Protein AF-A0A5B1CT05-F1 (afdb_monomer_lite)

Foldseek 3Di:
DPVVVVVVVVVVVVVVVVVPPQPQPLLCVACPPQSLCLLVPFQDKKKDAALQQDFDIDDPNPDPCSVVVSCCSRRPVQFDSVQKDQFAPNVVRHNCQCVDPDPVSNLWRQKMKMWTHDVDPPPHDIWIKIAGLNQQWIHTNVGRIITHGDPVCSVVVRVVRSVRRVVVVVVVVVVD

Sequence (176 aa):
MGVAVLVVASITAGLSIYARKTPLVETTKFWGPETITALQLGERIQLFPRGGDDFPRVELTTTPGLGHLRRALLDERNFDWDSVESESVASLWTADQNASDDAEAKEVPSSVQLRLTDPTAHRFDTVEIDIDLAGGWVGPSDGSQRVRINDYVQPKLRNYFKTVVNFKQRRYDDRD

Structure (mmCIF, N/CA/C/O backbone):
data_AF-A0A5B1CT05-F1
#
_entry.id   AF-A0A5B1CT05-F1
#
loop_
_atom_site.group_PDB
_atom_site.id
_atom_site.type_symbol
_atom_site.label_atom_id
_atom_site.label_alt_id
_atom_site.label_comp_id
_atom_site.label_asym_id
_atom_site.label_entity_id
_atom_site.label_seq_id
_atom_site.pdbx_PDB_ins_code
_atom_site.Cartn_x
_atom_site.Cartn_y
_atom_site.Cartn_z
_atom_site.occupancy
_atom_site.B_iso_or_equiv
_atom_site.auth_seq_id
_atom_site.auth_comp_id
_atom_site.auth_asym_id
_atom_site.auth_atom_id
_atom_site.pdbx_PDB_model_num
ATOM 1 N N . MET A 1 1 ? 31.987 19.334 -38.952 1.00 52.09 1 MET A N 1
ATOM 2 C CA . MET A 1 1 ? 31.051 20.070 -38.070 1.00 52.09 1 MET A CA 1
ATOM 3 C C . MET A 1 1 ? 29.739 19.330 -37.771 1.00 52.09 1 MET A C 1
ATOM 5 O O . MET A 1 1 ? 29.202 19.556 -36.701 1.00 52.09 1 MET A O 1
ATOM 9 N N . GLY A 1 2 ? 29.222 18.431 -38.627 1.00 48.00 2 GLY A N 1
ATOM 10 C CA . GLY A 1 2 ? 27.935 17.743 -38.368 1.00 48.00 2 GLY A CA 1
ATOM 11 C C . GLY A 1 2 ? 27.962 16.586 -37.351 1.00 48.00 2 GLY A C 1
ATOM 12 O O . GLY A 1 2 ? 26.972 16.346 -36.672 1.00 48.00 2 GLY A O 1
ATOM 13 N N . VAL A 1 3 ? 29.099 15.897 -37.191 1.00 52.53 3 VAL A N 1
ATOM 14 C CA . VAL A 1 3 ? 29.202 14.711 -36.310 1.00 52.53 3 VAL A CA 1
ATOM 15 C C . VAL A 1 3 ? 29.205 15.090 -34.822 1.00 52.53 3 VAL A C 1
ATOM 17 O O . VAL A 1 3 ? 28.595 14.405 -34.008 1.00 52.53 3 VAL A O 1
ATOM 20 N N . ALA A 1 4 ? 29.817 16.224 -34.466 1.00 52.41 4 ALA A N 1
ATOM 21 C CA . ALA A 1 4 ? 29.873 16.695 -33.080 1.00 52.41 4 ALA A CA 1
ATOM 22 C C . ALA A 1 4 ? 28.486 17.076 -32.527 1.00 52.41 4 ALA A C 1
ATOM 24 O O . ALA A 1 4 ? 28.201 16.831 -31.359 1.00 52.41 4 ALA A O 1
ATOM 25 N N . VAL A 1 5 ? 27.594 17.608 -33.374 1.00 59.72 5 VAL A N 1
ATOM 26 C CA . VAL A 1 5 ? 26.231 17.996 -32.970 1.00 59.72 5 VAL A CA 1
ATOM 27 C C . VAL A 1 5 ? 25.361 16.765 -32.684 1.00 59.72 5 VAL A C 1
ATOM 29 O O . VAL A 1 5 ? 24.608 16.759 -31.714 1.00 59.72 5 VAL A O 1
ATOM 32 N N . LEU A 1 6 ? 25.513 15.689 -33.463 1.00 51.62 6 LEU A N 1
ATOM 33 C CA . LEU A 1 6 ? 24.766 14.438 -33.275 1.00 51.62 6 LEU A CA 1
ATOM 34 C C . LEU A 1 6 ? 25.142 13.701 -31.982 1.00 51.62 6 LEU A C 1
ATOM 36 O O . LEU A 1 6 ? 24.268 13.163 -31.299 1.00 51.62 6 LEU A O 1
ATOM 40 N N . VAL A 1 7 ? 26.425 13.715 -31.610 1.00 56.59 7 VAL A N 1
ATOM 41 C CA . VAL A 1 7 ? 26.896 13.095 -30.361 1.00 56.59 7 VAL A CA 1
ATOM 42 C C . VAL A 1 7 ? 26.384 13.874 -29.146 1.00 56.59 7 VAL A C 1
ATOM 44 O O . VAL A 1 7 ? 25.858 13.276 -28.210 1.00 56.59 7 VAL A O 1
ATOM 47 N N . VAL A 1 8 ? 26.434 15.210 -29.185 1.00 59.00 8 VAL A N 1
ATOM 48 C CA . VAL A 1 8 ? 25.925 16.058 -28.092 1.00 59.00 8 VAL A CA 1
ATOM 49 C C . VAL A 1 8 ? 24.404 15.938 -27.938 1.00 59.00 8 VAL A C 1
ATOM 51 O O . VAL A 1 8 ? 23.920 15.853 -26.808 1.00 59.00 8 VAL A O 1
ATOM 54 N N . ALA A 1 9 ? 23.652 15.855 -29.043 1.00 53.22 9 ALA A N 1
ATOM 55 C CA . ALA A 1 9 ? 22.199 15.655 -29.020 1.00 53.22 9 ALA A CA 1
ATOM 56 C C . ALA A 1 9 ? 21.801 14.280 -28.447 1.00 53.22 9 ALA A C 1
ATOM 58 O O . ALA A 1 9 ? 20.837 14.170 -27.691 1.00 53.22 9 ALA A O 1
ATOM 59 N N . SER A 1 10 ? 22.579 13.236 -28.742 1.00 53.31 10 SER A N 1
ATOM 60 C CA . SER A 1 10 ? 22.340 11.887 -28.211 1.00 53.31 10 SER A CA 1
ATOM 61 C C . SER A 1 10 ? 22.624 11.806 -26.706 1.00 53.31 10 SER A C 1
ATOM 63 O O . SER A 1 10 ? 21.875 11.172 -25.963 1.00 53.31 10 SER A O 1
ATOM 65 N N . ILE A 1 11 ? 23.663 12.504 -26.232 1.00 55.84 11 ILE A N 1
ATOM 66 C CA . ILE A 1 11 ? 24.015 12.565 -24.805 1.00 55.84 11 ILE A CA 1
ATOM 67 C C . ILE A 1 11 ? 22.980 13.379 -24.014 1.00 55.84 11 ILE A C 1
ATOM 69 O O . ILE A 1 11 ? 22.571 12.960 -22.932 1.00 55.84 11 ILE A O 1
ATOM 73 N N . THR A 1 12 ? 22.491 14.501 -24.555 1.00 52.94 12 THR A N 1
ATOM 74 C CA . THR A 1 12 ? 21.422 15.283 -23.902 1.00 52.94 12 THR A CA 1
ATOM 75 C C . THR A 1 12 ? 20.087 14.538 -23.882 1.00 52.94 12 THR A C 1
ATOM 77 O O . THR A 1 12 ? 19.392 14.587 -22.867 1.00 52.94 12 THR A O 1
ATOM 80 N N . ALA A 1 13 ? 19.751 13.774 -24.926 1.00 50.03 13 ALA A N 1
ATOM 81 C CA . ALA A 1 13 ? 18.581 12.894 -24.911 1.00 50.03 13 ALA A CA 1
ATOM 82 C C . ALA A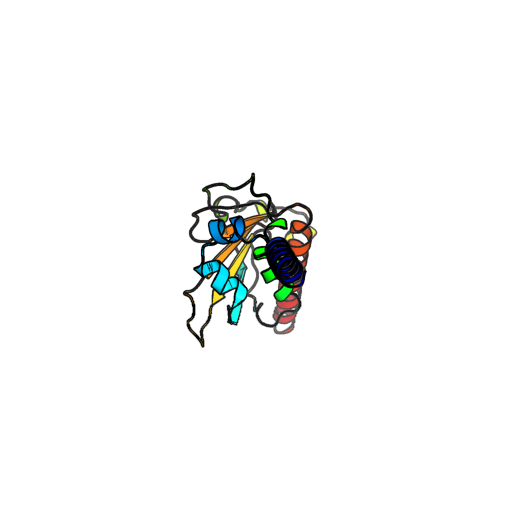 1 13 ? 18.718 11.769 -23.865 1.00 50.03 13 ALA A C 1
ATOM 84 O O . ALA A 1 13 ? 17.789 11.535 -23.093 1.00 50.03 13 ALA A O 1
ATOM 85 N N . GLY A 1 14 ? 19.891 11.130 -23.773 1.00 51.16 14 GLY A N 1
ATOM 86 C CA . GLY A 1 14 ? 20.178 10.099 -22.770 1.00 51.16 14 GLY A CA 1
ATOM 87 C C . GLY A 1 14 ? 20.080 10.615 -21.329 1.00 51.16 14 GLY A C 1
ATOM 88 O O . GLY A 1 14 ? 19.431 9.986 -20.493 1.00 51.16 14 GLY A O 1
ATOM 89 N N . LEU A 1 15 ? 20.637 11.799 -21.053 1.00 50.59 15 LEU A N 1
ATOM 90 C CA . LEU A 1 15 ? 20.533 12.459 -19.745 1.00 50.59 15 LEU A CA 1
ATOM 91 C C . LEU A 1 15 ? 19.097 12.895 -19.420 1.00 50.59 15 LEU A C 1
ATOM 93 O O . LEU A 1 15 ? 18.667 12.765 -18.277 1.00 50.59 15 LEU A O 1
ATOM 97 N N . SER A 1 16 ? 18.323 13.351 -20.411 1.00 43.00 16 SER A N 1
ATOM 98 C CA . SER A 1 16 ? 16.917 13.732 -20.210 1.00 43.00 16 SER A CA 1
ATOM 99 C C . SER A 1 16 ? 16.023 12.526 -19.897 1.00 43.00 16 SER A C 1
ATOM 101 O O . SER A 1 16 ? 15.093 12.637 -19.100 1.00 43.00 16 SER A O 1
ATOM 103 N N . ILE A 1 17 ? 16.327 11.355 -20.469 1.00 48.16 17 ILE A N 1
ATOM 104 C CA . ILE A 1 17 ? 15.634 10.095 -20.166 1.00 48.16 17 ILE A CA 1
ATOM 105 C C . ILE A 1 17 ? 16.053 9.561 -18.790 1.00 48.16 17 ILE A C 1
ATOM 107 O O . ILE A 1 17 ? 15.195 9.118 -18.029 1.00 48.16 17 ILE A O 1
ATOM 111 N N . TYR A 1 18 ? 17.338 9.651 -18.431 1.00 48.50 18 TYR A N 1
ATOM 112 C CA . TYR A 1 18 ? 17.818 9.261 -17.101 1.00 48.50 18 TYR A CA 1
ATOM 113 C C . TYR A 1 18 ? 17.209 10.136 -15.994 1.00 48.50 18 TYR A C 1
ATOM 115 O O . TYR A 1 18 ? 16.746 9.612 -14.988 1.00 48.50 18 TYR A O 1
ATOM 123 N N . ALA A 1 19 ? 17.084 11.447 -16.225 1.00 47.03 19 ALA A N 1
ATOM 124 C CA . ALA A 1 19 ? 16.421 12.376 -15.307 1.00 47.03 19 ALA A CA 1
ATOM 125 C C . ALA A 1 19 ? 14.888 12.189 -15.217 1.00 47.03 19 ALA A C 1
ATOM 127 O O . ALA A 1 19 ? 14.263 12.699 -14.291 1.00 47.03 19 ALA A O 1
ATOM 128 N N . ARG A 1 20 ? 14.267 11.470 -16.167 1.00 48.34 20 ARG A N 1
ATOM 129 C CA . ARG A 1 20 ? 12.822 11.160 -16.187 1.00 48.34 20 ARG A CA 1
ATOM 130 C C . ARG A 1 20 ? 12.480 9.753 -15.712 1.00 48.34 20 ARG A C 1
ATOM 132 O O . ARG A 1 20 ? 11.291 9.447 -15.583 1.00 48.34 20 ARG A O 1
ATOM 139 N N . LYS A 1 21 ? 13.469 8.894 -15.445 1.00 49.34 21 LYS A N 1
ATOM 140 C CA . LYS A 1 21 ? 13.208 7.638 -14.746 1.00 49.34 21 LYS A CA 1
ATOM 141 C C . LYS A 1 21 ? 12.735 8.016 -13.354 1.00 49.34 21 LYS A C 1
ATOM 143 O O . LYS A 1 21 ? 13.512 8.484 -12.532 1.00 49.34 21 LYS A O 1
ATOM 148 N N . THR A 1 22 ? 11.431 7.863 -13.135 1.00 51.97 22 THR A N 1
ATOM 149 C CA . THR A 1 22 ? 10.877 7.841 -11.784 1.00 51.97 22 THR A CA 1
ATOM 150 C C . THR A 1 22 ? 11.771 6.888 -11.003 1.00 51.97 22 THR A C 1
ATOM 152 O O . THR A 1 22 ? 11.947 5.762 -11.482 1.00 51.97 22 THR A O 1
ATOM 155 N N . PRO A 1 23 ? 12.431 7.341 -9.931 1.00 58.88 23 PRO A N 1
ATOM 156 C CA . PRO A 1 23 ? 13.310 6.462 -9.197 1.00 58.88 23 PRO A CA 1
ATOM 157 C C . PRO A 1 23 ? 12.382 5.350 -8.675 1.00 58.88 23 PRO A C 1
ATOM 159 O O . PRO A 1 23 ? 11.335 5.616 -8.084 1.00 58.88 23 PRO A O 1
ATOM 162 N N . LEU A 1 24 ? 12.642 4.136 -9.162 1.00 68.31 24 LEU A N 1
ATOM 163 C CA . LEU A 1 24 ? 11.965 2.878 -8.824 1.00 68.31 24 LEU A CA 1
ATOM 164 C C . LEU A 1 24 ? 13.011 1.862 -8.325 1.00 68.31 24 LEU A C 1
ATOM 166 O O . LEU A 1 24 ? 12.734 0.674 -8.268 1.00 68.31 24 LEU A O 1
ATOM 170 N N . VAL A 1 25 ? 14.223 2.315 -7.993 1.00 85.31 25 VAL A N 1
ATOM 171 C CA . VAL A 1 25 ? 15.287 1.499 -7.406 1.00 85.31 25 VAL A CA 1
ATOM 172 C C . VAL A 1 25 ? 14.905 0.962 -6.017 1.00 85.31 25 VAL A C 1
ATOM 174 O O . VAL A 1 25 ? 14.808 -0.254 -5.860 1.00 85.31 25 VAL A O 1
ATOM 177 N N . GLU A 1 26 ? 14.660 1.829 -5.034 1.00 90.31 26 GLU A N 1
ATOM 178 C CA . GLU A 1 26 ? 14.301 1.448 -3.661 1.00 90.31 26 GLU A CA 1
ATOM 179 C C . GLU A 1 26 ? 12.922 0.791 -3.588 1.00 90.31 26 GLU A C 1
ATOM 181 O O . GLU A 1 26 ? 12.763 -0.247 -2.956 1.00 90.31 26 GLU A O 1
ATOM 186 N N . THR A 1 27 ? 11.931 1.312 -4.315 1.00 90.50 27 THR A N 1
ATOM 187 C CA . THR A 1 27 ? 10.583 0.725 -4.345 1.00 90.50 27 THR A CA 1
ATOM 188 C C . THR A 1 27 ? 10.595 -0.661 -4.986 1.00 90.50 27 THR A C 1
ATOM 190 O O . THR A 1 27 ? 9.932 -1.560 -4.478 1.00 90.50 27 THR A O 1
ATOM 193 N N . THR A 1 28 ? 11.379 -0.893 -6.048 1.00 90.56 28 THR A N 1
ATOM 194 C CA . THR A 1 28 ? 11.514 -2.249 -6.619 1.00 90.56 28 THR A CA 1
ATOM 195 C C . THR A 1 28 ? 12.294 -3.176 -5.692 1.00 90.56 28 THR A C 1
ATOM 197 O O . THR A 1 28 ? 11.961 -4.355 -5.606 1.00 90.56 28 THR A O 1
ATOM 200 N N . LYS A 1 29 ? 13.313 -2.669 -4.991 1.00 91.75 29 LYS A N 1
ATOM 201 C CA . LYS A 1 29 ? 14.085 -3.449 -4.015 1.00 91.75 29 LYS A CA 1
ATOM 202 C C . LYS A 1 29 ? 13.229 -3.865 -2.816 1.00 91.75 29 LYS A C 1
ATOM 204 O O . LYS A 1 29 ? 13.326 -5.005 -2.380 1.00 91.75 29 LYS A O 1
ATOM 209 N N . PHE A 1 30 ? 12.398 -2.954 -2.319 1.00 94.69 30 PHE A N 1
ATOM 210 C CA . PHE A 1 30 ? 11.496 -3.184 -1.198 1.00 94.69 30 PHE A CA 1
ATOM 211 C C . PHE A 1 30 ? 10.353 -4.132 -1.580 1.00 94.69 30 PHE A C 1
ATOM 213 O O . PHE A 1 30 ? 10.159 -5.162 -0.949 1.00 94.69 30 PHE A O 1
ATOM 220 N N . TRP A 1 31 ? 9.616 -3.836 -2.650 1.00 93.75 31 TRP A N 1
ATOM 221 C CA . TRP A 1 31 ? 8.438 -4.628 -3.013 1.00 93.75 31 TRP A CA 1
ATOM 222 C C . TRP A 1 31 ? 8.755 -5.943 -3.723 1.00 93.75 31 TRP A C 1
ATOM 224 O O . TRP A 1 31 ? 7.958 -6.879 -3.681 1.00 93.75 31 TRP A O 1
ATOM 234 N N . GLY A 1 32 ? 9.885 -6.004 -4.421 1.00 92.00 32 GLY A N 1
ATOM 235 C CA . GLY A 1 32 ? 10.186 -7.078 -5.353 1.00 92.00 32 GLY A CA 1
ATOM 236 C C . GLY A 1 32 ? 9.407 -6.963 -6.675 1.00 92.00 32 GLY A C 1
ATOM 237 O O . GLY A 1 32 ? 8.394 -6.266 -6.779 1.00 92.00 32 GLY A O 1
ATOM 238 N N . PRO A 1 33 ? 9.876 -7.651 -7.730 1.00 90.31 33 PRO A N 1
ATOM 239 C CA . PRO A 1 33 ? 9.324 -7.520 -9.081 1.00 90.31 33 PRO A CA 1
ATOM 240 C C . PRO A 1 33 ? 7.863 -7.975 -9.182 1.00 90.31 33 PRO A C 1
ATOM 242 O O . PRO A 1 33 ? 7.096 -7.417 -9.969 1.00 90.31 33 PRO A O 1
ATOM 245 N N . GLU A 1 34 ? 7.465 -8.960 -8.381 1.00 90.38 34 GLU A N 1
ATOM 246 C CA . GLU A 1 34 ? 6.109 -9.504 -8.385 1.00 90.38 34 GLU A CA 1
ATOM 247 C C . GLU A 1 34 ? 5.090 -8.491 -7.858 1.00 90.38 34 GLU A C 1
ATOM 249 O O . GLU A 1 34 ? 4.134 -8.153 -8.555 1.00 90.38 34 GLU A O 1
ATOM 254 N N . THR A 1 35 ? 5.340 -7.910 -6.686 1.00 93.06 35 THR A N 1
ATOM 255 C CA . THR A 1 35 ? 4.469 -6.886 -6.098 1.00 93.06 35 THR A CA 1
ATOM 256 C C . THR A 1 35 ? 4.399 -5.625 -6.958 1.00 93.06 35 THR A C 1
ATOM 258 O O . THR A 1 35 ? 3.320 -5.057 -7.127 1.00 93.06 35 THR A O 1
ATOM 261 N N . ILE A 1 36 ? 5.511 -5.206 -7.578 1.00 92.31 36 ILE A N 1
ATOM 262 C CA . ILE A 1 36 ? 5.501 -4.104 -8.557 1.00 92.31 36 ILE A CA 1
ATOM 263 C C . ILE A 1 36 ? 4.575 -4.430 -9.730 1.00 92.31 36 ILE A C 1
ATOM 265 O O . ILE A 1 36 ? 3.756 -3.597 -10.127 1.00 92.31 36 ILE A O 1
ATOM 269 N N . THR A 1 37 ? 4.679 -5.644 -10.268 1.00 91.31 37 THR A N 1
ATOM 270 C CA . THR A 1 37 ? 3.829 -6.110 -11.368 1.00 91.31 37 THR A CA 1
ATOM 271 C C . THR A 1 37 ? 2.363 -6.125 -10.944 1.00 91.31 37 THR A C 1
ATOM 273 O O . THR A 1 37 ? 1.516 -5.602 -11.669 1.00 91.31 37 THR A O 1
ATOM 276 N N . ALA A 1 38 ? 2.061 -6.622 -9.744 1.00 92.69 38 ALA A N 1
ATOM 277 C CA . ALA A 1 38 ? 0.717 -6.626 -9.179 1.00 92.69 38 ALA A CA 1
ATOM 278 C C . ALA A 1 38 ? 0.141 -5.211 -9.031 1.00 92.69 38 ALA A C 1
ATOM 280 O O . ALA A 1 38 ? -0.988 -4.943 -9.445 1.00 92.69 38 ALA A O 1
ATOM 281 N N . LEU A 1 39 ? 0.928 -4.270 -8.504 1.00 92.38 39 LEU A N 1
ATOM 282 C CA . LEU A 1 39 ? 0.529 -2.872 -8.344 1.00 92.38 39 LEU A CA 1
ATOM 283 C C . LEU A 1 39 ? 0.283 -2.178 -9.690 1.00 92.38 39 LEU A C 1
ATOM 285 O O . LEU A 1 39 ? -0.619 -1.344 -9.791 1.00 92.38 39 LEU A O 1
ATOM 289 N N . GLN A 1 40 ? 1.054 -2.513 -10.727 1.00 90.69 40 GLN A N 1
ATOM 290 C CA . GLN A 1 40 ? 0.920 -1.920 -12.060 1.00 90.69 40 GLN A CA 1
ATOM 291 C C . GLN A 1 40 ? -0.212 -2.538 -12.887 1.00 90.69 40 GLN A C 1
ATOM 293 O O . GLN A 1 40 ? -0.937 -1.814 -13.571 1.00 90.69 40 GLN A O 1
ATOM 298 N N . LEU A 1 41 ? -0.347 -3.864 -12.851 1.00 89.50 41 LEU A N 1
ATOM 299 C CA . LEU A 1 41 ? -1.155 -4.638 -13.796 1.00 89.50 41 LEU A CA 1
ATOM 300 C C . LEU A 1 41 ? -2.344 -5.355 -13.166 1.00 89.50 41 LEU A C 1
ATOM 302 O O . LEU A 1 41 ? -3.169 -5.888 -13.912 1.00 89.50 41 LEU A O 1
ATOM 306 N N . GLY A 1 42 ? -2.428 -5.395 -11.835 1.00 89.00 42 GLY A N 1
ATOM 307 C CA . GLY A 1 42 ? -3.431 -6.179 -11.134 1.00 89.00 42 GLY A CA 1
ATOM 308 C C . GLY A 1 42 ? -4.839 -5.782 -11.525 1.00 89.00 42 GLY A C 1
ATOM 309 O O . GLY A 1 42 ? -5.233 -4.626 -11.378 1.00 89.00 42 GLY A O 1
ATOM 310 N N . GLU A 1 43 ? -5.583 -6.751 -12.048 1.00 90.06 43 GLU A N 1
ATOM 311 C CA . GLU A 1 43 ? -6.938 -6.535 -12.538 1.00 90.06 43 GLU A CA 1
ATOM 312 C C . GLU A 1 43 ? -7.883 -6.246 -11.376 1.00 90.06 43 GLU A C 1
ATOM 314 O O . GLU A 1 43 ? -8.693 -5.328 -11.468 1.00 90.06 43 GLU A O 1
ATOM 319 N N . ARG A 1 44 ? -7.749 -6.998 -10.276 1.00 93.19 44 ARG A N 1
ATOM 320 C CA . ARG A 1 44 ? -8.620 -6.880 -9.111 1.00 93.19 44 ARG A CA 1
ATOM 321 C C . ARG A 1 44 ? -7.858 -6.484 -7.863 1.00 93.19 44 ARG A C 1
ATOM 323 O O . ARG A 1 44 ? -6.857 -7.112 -7.524 1.00 93.19 44 ARG A O 1
ATOM 330 N N . ILE A 1 45 ? -8.366 -5.469 -7.169 1.00 94.81 45 ILE A N 1
ATOM 331 C CA . ILE A 1 45 ? -7.831 -4.980 -5.898 1.00 94.81 45 ILE A CA 1
ATOM 332 C C . ILE A 1 45 ? -8.950 -4.960 -4.865 1.00 94.81 45 ILE A C 1
ATOM 334 O O . ILE A 1 45 ? -10.033 -4.420 -5.100 1.00 94.81 45 ILE A O 1
ATOM 338 N N . GLN A 1 46 ? -8.668 -5.547 -3.709 1.00 95.06 46 GLN A N 1
ATOM 339 C CA . GLN A 1 46 ? -9.637 -5.736 -2.640 1.00 95.06 46 GLN A CA 1
ATOM 340 C C . GLN A 1 46 ? -9.057 -5.298 -1.311 1.00 95.06 46 GLN A C 1
ATOM 342 O O . GLN A 1 46 ? -7.891 -5.554 -1.030 1.00 95.06 46 GLN A O 1
ATOM 347 N N . LEU A 1 47 ? -9.892 -4.664 -0.503 1.00 94.44 47 LEU A N 1
ATOM 348 C CA . LEU A 1 47 ? -9.576 -4.235 0.846 1.00 94.44 47 LEU A CA 1
ATOM 349 C C . LEU A 1 47 ? -10.174 -5.215 1.852 1.00 94.44 4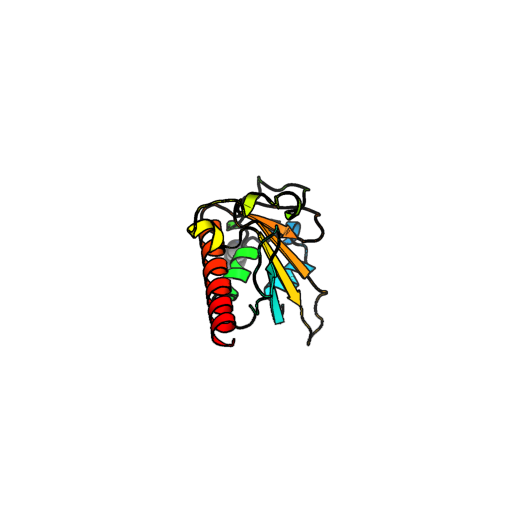7 LEU A C 1
ATOM 351 O O . LEU A 1 47 ? -11.364 -5.537 1.769 1.00 94.44 47 LEU A O 1
ATOM 355 N N . PHE A 1 48 ? -9.359 -5.638 2.808 1.00 93.19 48 PHE A N 1
ATOM 356 C CA . PHE A 1 48 ? -9.752 -6.455 3.947 1.00 93.19 48 PHE A CA 1
ATOM 357 C C . PHE A 1 48 ? -9.469 -5.695 5.249 1.00 93.19 48 PHE A C 1
ATOM 359 O O . PHE A 1 48 ? -8.419 -5.050 5.342 1.00 93.19 48 PHE A O 1
ATOM 366 N N . PRO A 1 49 ? -10.370 -5.766 6.245 1.00 91.00 49 PRO A N 1
ATOM 367 C CA . PRO A 1 49 ? -10.088 -5.245 7.576 1.00 91.00 49 PRO A CA 1
ATOM 368 C C . PRO A 1 49 ? -8.979 -6.057 8.252 1.00 91.00 49 PRO A C 1
ATOM 370 O O . PRO A 1 49 ? -8.892 -7.278 8.073 1.00 91.00 49 PRO A O 1
ATOM 373 N N . ARG A 1 50 ? -8.133 -5.386 9.035 1.00 89.19 50 ARG A N 1
ATOM 374 C CA . ARG A 1 50 ? -7.086 -5.994 9.868 1.00 89.19 50 ARG A CA 1
ATOM 375 C C . ARG A 1 50 ? -7.015 -5.278 11.218 1.00 89.19 50 ARG A C 1
ATOM 377 O O . ARG A 1 50 ? -7.751 -4.334 11.460 1.00 89.19 50 ARG A O 1
ATOM 384 N N . GLY A 1 51 ? -6.184 -5.779 12.132 1.00 78.44 51 GLY A N 1
ATOM 385 C CA . GLY A 1 51 ? -5.937 -5.130 13.427 1.00 78.44 51 GLY A CA 1
ATOM 386 C C . GLY A 1 51 ? -7.155 -4.905 14.326 1.00 78.44 51 GLY A C 1
ATOM 387 O O . GLY A 1 51 ? -7.134 -4.018 15.166 1.00 78.44 51 GLY A O 1
ATOM 388 N N . GLY A 1 52 ? -8.199 -5.724 14.177 1.00 75.19 52 GLY A N 1
ATOM 389 C CA . GLY A 1 52 ? -9.433 -5.609 14.956 1.00 75.19 52 GLY A CA 1
ATOM 390 C C . GLY A 1 52 ? -10.470 -4.661 14.355 1.00 75.19 52 GLY A C 1
ATOM 391 O O . GLY A 1 52 ? -11.520 -4.484 14.969 1.00 75.19 52 GLY A O 1
ATOM 392 N N . ASP A 1 53 ? -10.197 -4.049 13.196 1.00 81.25 53 ASP A N 1
ATOM 393 C CA . ASP A 1 53 ? -11.201 -3.282 12.455 1.00 81.25 53 ASP A CA 1
ATOM 394 C C . ASP A 1 53 ? -12.325 -4.207 11.981 1.00 81.25 53 ASP A C 1
ATOM 396 O O . ASP A 1 53 ? -12.086 -5.365 11.631 1.00 81.25 53 ASP A O 1
ATOM 400 N N . ASP A 1 54 ? -13.548 -3.679 11.926 1.00 81.75 54 ASP A N 1
ATOM 401 C CA . ASP A 1 54 ? -14.713 -4.418 11.447 1.00 81.75 54 ASP A CA 1
ATOM 402 C C . ASP A 1 54 ? -15.421 -3.644 10.330 1.00 81.75 54 ASP A C 1
ATOM 404 O O . ASP A 1 54 ? -16.112 -2.646 10.549 1.00 81.75 54 ASP A O 1
ATOM 408 N N . PHE A 1 55 ? -15.196 -4.081 9.092 1.00 84.12 55 PHE A N 1
ATOM 409 C CA . PHE A 1 55 ? -15.923 -3.609 7.920 1.00 84.12 55 PHE A CA 1
ATOM 410 C C . PHE A 1 55 ? -15.963 -4.698 6.838 1.00 84.12 55 PHE A C 1
ATOM 412 O O . PHE A 1 55 ? -15.038 -5.510 6.723 1.00 84.12 55 PHE A O 1
ATOM 419 N N . PRO A 1 56 ? -17.009 -4.739 5.993 1.00 85.38 56 PRO A N 1
ATOM 420 C CA . PRO A 1 56 ? -17.101 -5.745 4.944 1.00 85.38 56 PRO A CA 1
ATOM 421 C C . PRO A 1 56 ? -15.987 -5.564 3.909 1.00 85.38 56 PRO A C 1
ATOM 423 O O . PRO A 1 56 ? -15.638 -4.443 3.545 1.00 85.38 56 PRO A O 1
ATOM 426 N N . ARG A 1 57 ? -15.478 -6.671 3.356 1.00 90.00 57 ARG A N 1
ATOM 427 C CA . ARG A 1 57 ? -14.506 -6.657 2.247 1.00 90.00 57 ARG A CA 1
ATOM 428 C C . ARG A 1 57 ? -14.934 -5.693 1.137 1.00 90.00 57 ARG A C 1
ATOM 430 O O . ARG A 1 57 ? -16.047 -5.788 0.613 1.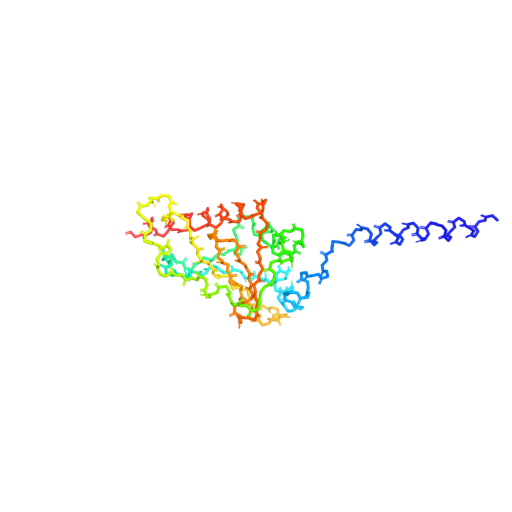00 90.00 57 ARG A O 1
ATOM 437 N N . VAL A 1 58 ? -14.004 -4.852 0.684 1.00 90.44 58 VAL A N 1
ATOM 438 C CA . VAL A 1 58 ? -14.262 -3.854 -0.361 1.00 90.44 58 VAL A CA 1
ATOM 439 C C . VAL A 1 58 ? -13.425 -4.101 -1.623 1.00 90.44 58 VAL A C 1
ATOM 441 O O . VAL A 1 58 ? -12.262 -3.747 -1.687 1.00 90.44 58 VAL A O 1
ATOM 444 N N . GLU A 1 59 ? -14.012 -4.659 -2.680 1.00 91.44 59 GLU A N 1
ATOM 445 C CA . GLU A 1 59 ? -14.398 -3.883 -3.869 1.00 91.44 59 GLU A CA 1
ATOM 446 C C . GLU A 1 59 ? -13.598 -2.666 -4.397 1.00 91.44 59 GLU A C 1
ATOM 448 O O . GLU A 1 59 ? -14.304 -1.722 -4.759 1.00 91.44 59 GLU A O 1
ATOM 453 N N . LEU A 1 60 ? -12.254 -2.598 -4.450 1.00 90.88 60 LEU A N 1
ATOM 454 C CA . LEU A 1 60 ? -11.539 -1.364 -4.874 1.00 90.88 60 LEU A CA 1
ATOM 455 C C . LEU A 1 60 ? -11.374 -1.191 -6.392 1.00 90.88 60 LEU A C 1
ATOM 457 O O . LEU A 1 60 ? -11.143 -0.083 -6.868 1.00 90.88 60 LEU A O 1
ATOM 461 N N . THR A 1 61 ? -11.499 -2.250 -7.184 1.00 88.88 61 THR A N 1
ATOM 462 C CA . THR A 1 61 ? -11.205 -2.218 -8.631 1.00 88.88 61 THR A CA 1
ATOM 463 C C . THR A 1 61 ? -11.943 -1.119 -9.402 1.00 88.88 61 THR A C 1
ATOM 465 O O . THR A 1 61 ? -11.391 -0.505 -10.314 1.00 88.88 61 THR A O 1
ATOM 468 N N . THR A 1 62 ? -13.188 -0.836 -9.019 1.00 85.31 62 THR A N 1
ATOM 469 C CA . THR A 1 62 ? -14.035 0.172 -9.671 1.00 85.31 62 THR A CA 1
ATOM 470 C C . THR A 1 62 ? -14.155 1.464 -8.862 1.00 85.31 62 THR A C 1
ATOM 472 O O . THR A 1 62 ? -15.024 2.285 -9.163 1.00 85.31 62 THR A O 1
ATOM 475 N N . THR A 1 63 ? -13.372 1.645 -7.793 1.00 86.31 63 THR A N 1
ATOM 476 C CA . THR A 1 63 ? -13.474 2.848 -6.959 1.00 86.31 63 THR A CA 1
ATOM 477 C C . THR A 1 63 ? -12.674 4.003 -7.564 1.00 86.31 63 THR A C 1
ATOM 479 O O . THR A 1 63 ? -11.529 3.810 -7.990 1.00 86.31 63 THR A O 1
ATOM 482 N N . PRO A 1 64 ? -13.230 5.229 -7.586 1.00 84.81 64 PRO A N 1
ATOM 483 C CA . PRO A 1 64 ? -12.466 6.419 -7.940 1.00 84.81 64 PRO A CA 1
ATOM 484 C C . PRO A 1 64 ? -11.215 6.537 -7.066 1.00 84.81 64 PRO A C 1
ATOM 486 O O . PRO A 1 64 ? -11.272 6.270 -5.872 1.00 84.81 64 PRO A O 1
ATOM 489 N N . GLY A 1 65 ? -10.088 6.945 -7.652 1.00 86.25 65 GLY A N 1
ATOM 490 C CA . GLY A 1 65 ? -8.834 7.148 -6.918 1.00 86.25 65 GLY A CA 1
ATOM 491 C C . GLY A 1 65 ? -7.911 5.929 -6.821 1.00 86.25 65 GLY A C 1
ATOM 492 O O . GLY A 1 65 ? -6.790 6.080 -6.342 1.00 86.25 65 GLY A O 1
ATOM 493 N N . LEU A 1 66 ? -8.285 4.763 -7.365 1.00 89.75 66 LEU A N 1
ATOM 494 C CA . LEU A 1 66 ? -7.408 3.581 -7.389 1.00 89.75 66 LEU A CA 1
ATOM 495 C C . LEU A 1 66 ? -6.061 3.841 -8.088 1.00 89.75 66 LEU A C 1
ATOM 497 O O . LEU A 1 66 ? -5.019 3.359 -7.649 1.00 89.75 66 LEU A O 1
ATOM 501 N N . GLY A 1 67 ? -6.061 4.645 -9.156 1.00 91.12 67 GLY A N 1
ATOM 502 C CA . GLY A 1 67 ? -4.824 5.072 -9.817 1.00 91.12 67 GLY A CA 1
ATOM 503 C C . GLY A 1 67 ? -3.910 5.887 -8.895 1.00 91.12 67 GLY A C 1
ATOM 504 O O . GLY A 1 67 ? -2.692 5.726 -8.941 1.00 91.12 67 GLY A O 1
ATOM 505 N N . HIS A 1 68 ? -4.489 6.708 -8.011 1.00 91.44 68 HIS A N 1
ATOM 506 C CA . HIS A 1 68 ? -3.730 7.433 -6.994 1.00 91.44 68 HIS A CA 1
ATOM 507 C C . HIS A 1 68 ? -3.198 6.497 -5.915 1.00 91.44 68 HIS A C 1
ATOM 509 O O . HIS A 1 68 ? -2.046 6.659 -5.541 1.00 91.44 68 HIS A O 1
ATOM 515 N N . LEU A 1 69 ? -3.973 5.499 -5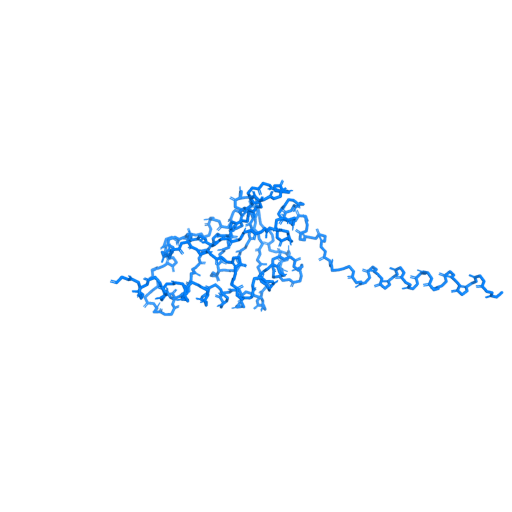.473 1.00 93.19 69 LEU A N 1
ATOM 516 C CA . LEU A 1 69 ? -3.493 4.478 -4.535 1.00 93.19 69 LEU A CA 1
ATOM 517 C C . LEU A 1 69 ? -2.298 3.710 -5.114 1.00 93.19 69 LEU A C 1
ATOM 519 O O . LEU A 1 69 ? -1.252 3.624 -4.479 1.00 93.19 69 LEU A O 1
ATOM 523 N N . ARG A 1 70 ? -2.411 3.214 -6.353 1.00 93.50 70 ARG A N 1
ATOM 524 C CA . ARG A 1 70 ? -1.301 2.530 -7.036 1.00 93.50 70 ARG A CA 1
ATOM 525 C C . ARG A 1 70 ? -0.072 3.419 -7.121 1.00 93.50 70 ARG A C 1
ATOM 527 O O . ARG A 1 70 ? 1.027 2.988 -6.800 1.00 93.50 70 ARG A O 1
ATOM 534 N N . ARG A 1 71 ? -0.251 4.681 -7.523 1.00 92.31 71 ARG A N 1
ATOM 535 C CA . ARG A 1 71 ? 0.861 5.630 -7.582 1.00 92.31 71 ARG A CA 1
ATOM 536 C C . ARG A 1 71 ? 1.434 5.925 -6.198 1.00 92.31 71 ARG A C 1
ATOM 538 O O . ARG A 1 71 ? 2.643 6.088 -6.093 1.00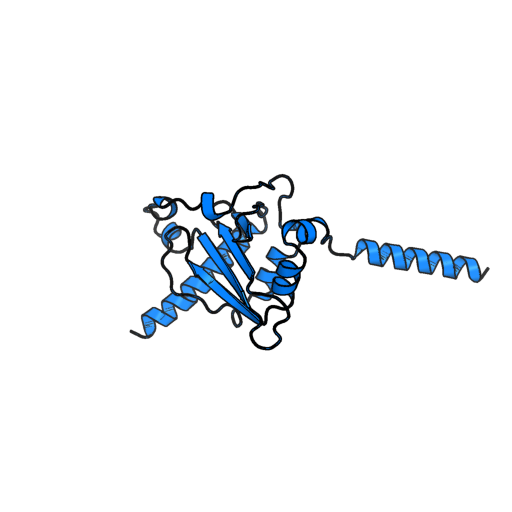 92.31 71 ARG A O 1
ATOM 545 N N . ALA A 1 72 ? 0.597 5.974 -5.165 1.00 93.38 72 ALA A N 1
ATOM 546 C CA . ALA A 1 72 ? 1.026 6.191 -3.793 1.00 93.38 72 ALA A CA 1
ATOM 547 C C . ALA A 1 72 ? 1.981 5.082 -3.327 1.00 93.38 72 ALA A C 1
ATOM 549 O O . ALA A 1 72 ? 3.008 5.384 -2.735 1.00 93.38 72 ALA A O 1
ATOM 550 N N . LEU A 1 73 ? 1.680 3.831 -3.686 1.00 94.19 73 LEU A N 1
ATOM 551 C CA . LEU A 1 73 ? 2.474 2.652 -3.329 1.00 94.19 73 LEU A CA 1
ATOM 552 C C . LEU A 1 73 ? 3.677 2.392 -4.259 1.00 94.19 73 LEU A C 1
ATOM 554 O O . LEU A 1 73 ? 4.558 1.611 -3.913 1.00 94.19 73 LEU A O 1
ATOM 558 N N . LEU A 1 74 ? 3.721 3.027 -5.436 1.00 93.31 74 LEU A N 1
ATOM 559 C CA . LEU A 1 74 ? 4.785 2.848 -6.436 1.00 93.31 74 LEU A CA 1
ATOM 560 C C . LEU A 1 74 ? 5.784 4.010 -6.520 1.00 93.31 74 LEU A C 1
ATOM 562 O O . LEU A 1 74 ? 6.847 3.844 -7.103 1.00 93.31 74 LEU A O 1
ATOM 566 N N . ASP A 1 75 ? 5.444 5.217 -6.073 1.00 92.50 75 ASP A N 1
ATOM 567 C CA . ASP A 1 75 ? 6.352 6.365 -6.191 1.00 92.50 75 ASP A CA 1
ATOM 568 C C . ASP A 1 75 ? 7.288 6.422 -4.987 1.00 92.50 75 ASP A C 1
ATOM 570 O O . ASP A 1 75 ? 6.842 6.618 -3.858 1.00 92.50 75 ASP A O 1
ATOM 574 N N . GLU A 1 76 ? 8.590 6.318 -5.241 1.00 92.06 76 GLU A N 1
ATOM 575 C CA . GLU A 1 76 ? 9.601 6.277 -4.184 1.00 92.06 76 GLU A CA 1
ATOM 576 C C . GLU A 1 76 ? 9.582 7.452 -3.237 1.00 92.06 76 GLU A C 1
ATOM 578 O O . GLU A 1 76 ? 9.930 7.328 -2.069 1.00 92.06 76 GLU A O 1
ATOM 583 N N . ARG A 1 77 ? 9.167 8.608 -3.738 1.00 91.44 77 ARG A N 1
ATOM 584 C CA . ARG A 1 77 ? 9.159 9.845 -2.963 1.00 91.44 77 ARG A CA 1
ATOM 585 C C . ARG A 1 77 ? 8.107 9.835 -1.862 1.00 91.44 77 ARG A C 1
ATOM 587 O O . ARG A 1 77 ? 8.090 10.763 -1.063 1.00 91.44 77 ARG A O 1
ATOM 594 N N . ASN A 1 78 ? 7.214 8.847 -1.847 1.00 94.81 78 ASN A N 1
ATOM 595 C CA . ASN A 1 78 ? 6.147 8.732 -0.860 1.00 94.81 78 ASN A CA 1
ATOM 596 C C . ASN A 1 78 ? 6.575 7.985 0.400 1.00 94.81 78 ASN A C 1
ATOM 598 O O . ASN A 1 78 ? 5.810 7.967 1.360 1.00 94.81 78 ASN A O 1
ATOM 602 N N . PHE A 1 79 ? 7.760 7.385 0.399 1.00 95.44 79 PHE A N 1
ATOM 603 C CA . PHE A 1 79 ? 8.272 6.596 1.506 1.00 95.44 79 PHE A CA 1
ATOM 604 C C . PHE A 1 79 ? 9.439 7.308 2.179 1.00 95.44 79 PHE A C 1
ATOM 606 O O . PHE A 1 79 ? 10.197 8.037 1.536 1.00 95.44 79 PHE A O 1
ATOM 613 N N . ASP A 1 80 ? 9.567 7.077 3.477 1.00 95.62 80 ASP A N 1
ATOM 614 C CA . ASP A 1 80 ? 10.748 7.418 4.251 1.00 95.62 80 ASP A CA 1
ATOM 615 C C . ASP A 1 80 ? 11.693 6.209 4.264 1.00 95.62 80 ASP A C 1
ATOM 617 O O . ASP A 1 80 ? 11.546 5.293 5.072 1.00 95.62 80 ASP A O 1
ATOM 621 N N . TRP A 1 81 ? 12.631 6.155 3.319 1.00 94.19 81 TRP A N 1
ATOM 622 C CA . TRP A 1 81 ? 13.506 4.990 3.132 1.00 94.19 81 TRP A CA 1
ATOM 623 C C . TRP A 1 81 ? 14.479 4.747 4.288 1.00 94.19 81 TRP A C 1
ATOM 625 O O . TRP A 1 81 ? 14.971 3.630 4.433 1.00 94.19 81 TRP A O 1
ATOM 635 N N . ASP A 1 82 ? 14.709 5.745 5.140 1.00 94.81 82 ASP A N 1
ATOM 636 C CA . ASP A 1 82 ? 15.534 5.588 6.339 1.00 94.81 82 ASP A CA 1
ATOM 637 C C . ASP A 1 82 ? 14.781 4.852 7.468 1.00 94.81 82 ASP A C 1
ATOM 639 O O . ASP A 1 82 ? 15.388 4.446 8.457 1.00 94.81 82 ASP A O 1
ATOM 643 N N . SER A 1 83 ? 13.469 4.633 7.308 1.00 95.56 83 SER A N 1
ATOM 644 C CA . SER A 1 83 ? 12.601 3.929 8.265 1.00 95.56 83 SER A CA 1
ATOM 645 C C . SER A 1 83 ? 12.407 2.436 7.972 1.00 95.56 83 SER A C 1
ATOM 647 O O . SER A 1 83 ? 11.559 1.803 8.593 1.00 95.56 83 SER A O 1
ATOM 649 N N . VAL A 1 84 ? 13.127 1.859 7.003 1.00 96.50 84 VAL A N 1
ATOM 650 C CA . VAL A 1 84 ? 12.933 0.447 6.633 1.00 96.50 84 VAL A CA 1
ATOM 651 C C . VAL A 1 84 ? 13.331 -0.471 7.789 1.00 96.50 84 VAL A C 1
ATOM 653 O O . VAL A 1 84 ? 14.468 -0.455 8.259 1.00 96.50 84 VAL A O 1
ATOM 656 N N . GLU A 1 85 ? 12.402 -1.333 8.192 1.00 95.31 85 GLU A N 1
ATOM 657 C CA . GLU A 1 85 ? 12.580 -2.302 9.271 1.00 95.31 85 GLU A CA 1
ATOM 658 C C . GLU A 1 85 ? 12.255 -3.716 8.778 1.00 95.31 85 GLU A C 1
ATOM 660 O O . GLU A 1 85 ? 11.379 -3.904 7.937 1.00 95.31 85 GLU A O 1
ATOM 665 N N . SER A 1 86 ? 12.928 -4.732 9.325 1.00 93.75 86 SER A N 1
ATOM 666 C CA . SER A 1 86 ? 12.715 -6.151 8.983 1.00 93.75 86 SER A CA 1
ATOM 667 C C . SER A 1 86 ? 11.546 -6.798 9.742 1.00 93.75 86 SER A C 1
ATOM 669 O O . SER A 1 86 ? 11.521 -8.011 9.936 1.00 93.75 86 SER A O 1
ATOM 671 N N . GLU A 1 87 ? 10.625 -5.987 10.255 1.00 92.56 87 GLU A N 1
ATOM 672 C CA . GLU A 1 87 ? 9.439 -6.439 10.978 1.00 92.56 87 GLU A CA 1
ATOM 673 C C . GLU A 1 87 ? 8.193 -6.333 10.101 1.00 92.56 87 GLU A C 1
ATOM 675 O O . GLU A 1 87 ? 8.117 -5.513 9.185 1.00 92.56 87 GLU A O 1
ATOM 680 N N . SER A 1 88 ? 7.178 -7.138 10.412 1.00 93.56 88 SER A N 1
ATOM 681 C CA . SER A 1 88 ? 5.896 -7.065 9.721 1.00 93.56 88 SER A CA 1
ATOM 682 C C . SER A 1 88 ? 5.112 -5.813 10.121 1.00 93.56 88 SER A C 1
ATOM 684 O O . SER A 1 88 ? 5.219 -5.304 11.239 1.00 93.56 88 SER A O 1
ATOM 686 N N . VAL A 1 89 ? 4.255 -5.328 9.222 1.00 93.19 89 VAL A N 1
ATOM 687 C CA . VAL A 1 89 ? 3.241 -4.319 9.580 1.00 93.19 89 VAL A CA 1
ATOM 688 C C . VAL A 1 89 ? 2.246 -4.902 10.586 1.00 93.19 89 VAL A C 1
ATOM 690 O O . VAL A 1 89 ? 1.812 -4.210 11.501 1.00 93.19 89 VAL A O 1
ATOM 693 N N . ALA A 1 90 ? 1.947 -6.200 10.472 1.00 90.06 90 ALA A N 1
ATOM 694 C CA . ALA A 1 90 ? 1.029 -6.897 11.363 1.00 90.06 90 ALA A CA 1
ATOM 695 C C . ALA A 1 90 ? 1.450 -6.880 12.844 1.00 90.06 90 ALA A C 1
ATOM 697 O O . ALA A 1 90 ? 0.584 -6.992 13.708 1.00 90.06 90 ALA A O 1
ATOM 698 N N . SER A 1 91 ? 2.741 -6.712 13.167 1.00 89.56 91 SER A N 1
ATOM 699 C CA . SER A 1 91 ? 3.188 -6.590 14.564 1.00 89.56 91 SER A CA 1
ATOM 700 C C . SER A 1 91 ? 2.768 -5.273 15.225 1.00 89.56 91 SER A C 1
ATOM 702 O O . SER A 1 91 ? 2.742 -5.190 16.451 1.00 89.56 91 SER A O 1
ATOM 704 N N . LEU A 1 92 ? 2.402 -4.261 14.430 1.00 87.31 92 LEU A N 1
ATOM 705 C CA . LEU A 1 92 ? 1.907 -2.972 14.918 1.00 87.31 92 LEU A CA 1
ATOM 706 C C . LEU A 1 92 ? 0.417 -3.005 15.247 1.00 87.31 92 LEU A C 1
ATOM 708 O O . LEU A 1 92 ? -0.076 -2.116 15.936 1.00 87.31 92 LEU A O 1
ATOM 712 N N . TRP A 1 93 ? -0.304 -4.016 14.766 1.00 86.56 93 TRP A N 1
ATOM 713 C CA . TRP A 1 93 ? -1.736 -4.145 14.974 1.00 86.56 93 TRP A CA 1
ATOM 714 C C . TRP A 1 93 ? -2.026 -4.547 16.418 1.00 86.56 93 TRP A C 1
ATOM 716 O O . TRP A 1 93 ? -1.967 -5.722 16.786 1.00 86.56 93 TRP A O 1
ATOM 726 N N . THR A 1 94 ? -2.351 -3.569 17.255 1.00 70.25 94 THR A N 1
ATOM 727 C CA . THR A 1 94 ? -2.776 -3.816 18.632 1.00 70.25 94 THR A CA 1
ATOM 728 C C . THR A 1 94 ? -4.294 -3.756 18.724 1.00 70.25 94 THR A C 1
ATOM 730 O O . THR A 1 94 ? -4.931 -2.882 18.141 1.00 70.25 94 THR A O 1
ATOM 733 N N . ALA A 1 95 ? -4.885 -4.671 19.498 1.00 56.03 95 ALA A N 1
ATOM 734 C CA . ALA A 1 95 ? -6.328 -4.693 19.751 1.00 56.03 95 ALA A CA 1
ATOM 735 C C . ALA A 1 95 ? -6.850 -3.382 20.383 1.00 56.03 95 ALA A C 1
ATOM 737 O O . ALA A 1 95 ? -8.027 -3.060 20.249 1.00 56.03 95 ALA A O 1
ATOM 738 N N . ASP A 1 96 ? -5.964 -2.609 21.023 1.00 52.66 96 ASP A N 1
ATOM 739 C CA . ASP A 1 96 ? -6.273 -1.315 21.639 1.00 52.66 96 ASP A CA 1
ATOM 740 C C . ASP A 1 96 ? -6.409 -0.154 20.640 1.00 52.66 96 ASP A C 1
ATOM 742 O O . ASP A 1 96 ? -6.955 0.885 21.011 1.00 52.66 96 ASP A O 1
ATOM 746 N N . GLN A 1 97 ? -5.986 -0.291 19.373 1.00 55.34 97 GLN A N 1
ATOM 747 C CA . GLN A 1 97 ? -6.168 0.788 18.383 1.00 55.34 97 GLN A CA 1
ATOM 748 C C . GLN A 1 97 ? -7.648 1.138 18.159 1.00 55.34 97 GLN A C 1
ATOM 750 O O . GLN A 1 97 ? -7.971 2.290 17.872 1.00 55.34 97 GLN A O 1
ATOM 755 N N . ASN A 1 98 ? -8.549 0.185 18.413 1.00 51.53 98 ASN A N 1
ATOM 756 C CA . ASN A 1 98 ? -9.997 0.361 18.293 1.00 51.53 98 ASN A CA 1
ATOM 757 C C . ASN A 1 98 ? -10.703 0.690 19.616 1.00 51.53 98 ASN A C 1
ATOM 759 O O . ASN A 1 98 ? -11.920 0.881 19.632 1.00 51.53 98 ASN A O 1
ATOM 763 N N . ALA A 1 99 ? -9.954 0.804 20.717 1.00 48.56 99 ALA A N 1
ATOM 764 C CA . ALA A 1 99 ? -10.469 1.173 22.036 1.00 48.56 99 ALA A CA 1
ATOM 765 C C . ALA A 1 99 ? -10.515 2.696 22.265 1.00 48.56 99 ALA A C 1
ATOM 767 O O . ALA A 1 99 ? -10.766 3.150 23.380 1.00 48.56 99 ALA A O 1
ATOM 768 N N . SER A 1 100 ? -10.274 3.505 21.228 1.00 52.34 100 SER A N 1
ATOM 769 C CA . SER A 1 100 ? -10.463 4.951 21.328 1.00 52.34 100 SER A CA 1
ATOM 770 C C . SER A 1 100 ? -11.962 5.279 21.406 1.00 52.34 100 SER A C 1
ATOM 772 O O . SER A 1 100 ? -12.731 4.978 20.492 1.00 52.34 100 SER A O 1
ATOM 774 N N . ASP A 1 101 ? -12.371 5.928 22.501 1.00 51.59 101 ASP A N 1
ATOM 775 C CA . ASP A 1 101 ? -13.729 6.466 22.717 1.00 51.59 101 ASP A CA 1
ATOM 776 C C . ASP A 1 101 ? -14.063 7.652 21.789 1.00 51.59 101 ASP A C 1
ATOM 778 O O . ASP A 1 101 ? -15.188 8.156 21.784 1.00 51.59 101 ASP A O 1
ATOM 782 N N . ASP A 1 102 ? -13.103 8.080 20.966 1.00 56.12 102 ASP A N 1
ATOM 783 C CA . ASP A 1 102 ? -13.295 9.112 19.957 1.00 56.12 102 ASP A CA 1
ATOM 784 C C . ASP A 1 102 ? -14.123 8.586 18.777 1.00 56.12 102 ASP A C 1
ATOM 786 O O . ASP A 1 102 ? -13.716 7.686 18.036 1.00 56.12 102 ASP A O 1
ATOM 790 N N . ALA A 1 103 ? -15.293 9.190 18.560 1.00 56.22 103 ALA A N 1
ATOM 791 C CA . ALA A 1 103 ? -16.196 8.823 17.471 1.00 56.22 103 ALA A CA 1
ATOM 792 C C . ALA A 1 103 ? -15.537 8.968 16.084 1.00 56.22 103 ALA A C 1
ATOM 794 O O . ALA A 1 103 ? -15.817 8.177 15.187 1.00 56.22 103 ALA A O 1
ATOM 795 N N . GLU A 1 104 ? -14.612 9.922 15.913 1.00 56.62 104 GLU A N 1
ATOM 796 C CA . GLU A 1 104 ? -13.857 10.090 14.663 1.00 56.62 104 GLU A CA 1
ATOM 797 C C . GLU A 1 104 ? -12.814 8.987 14.426 1.00 56.62 104 GLU A C 1
ATOM 799 O O . GLU A 1 104 ? -12.499 8.689 13.270 1.00 56.62 104 GLU A O 1
ATOM 804 N N . ALA A 1 105 ? -12.282 8.376 15.492 1.00 57.12 105 ALA A N 1
ATOM 805 C CA . ALA A 1 105 ? -11.329 7.272 15.392 1.00 57.12 105 ALA A CA 1
ATOM 806 C C . ALA A 1 105 ? -12.013 5.983 14.911 1.00 57.12 105 ALA A C 1
ATOM 808 O O . ALA A 1 105 ? -11.419 5.242 14.138 1.00 57.12 105 ALA A O 1
ATOM 809 N N . LYS A 1 106 ? -13.290 5.772 15.266 1.00 61.44 106 LYS A N 1
ATOM 810 C CA . LYS A 1 106 ? -14.096 4.630 14.792 1.00 61.44 106 LYS A CA 1
ATOM 811 C C . LYS A 1 106 ? -14.488 4.710 13.314 1.00 61.44 106 LYS A C 1
ATOM 813 O O . LYS A 1 106 ? -14.775 3.687 12.705 1.00 61.44 106 LYS A O 1
ATOM 818 N N . GLU A 1 107 ? -14.512 5.905 12.722 1.00 67.19 107 GLU A N 1
ATOM 819 C CA . GLU A 1 107 ? -14.888 6.084 11.310 1.00 67.19 107 GLU A CA 1
ATOM 820 C C . GLU A 1 107 ? -13.749 5.815 10.318 1.00 67.19 107 GLU A C 1
ATOM 822 O O . GLU A 1 107 ? -13.978 5.814 9.106 1.00 67.19 107 GLU A O 1
ATOM 827 N N . VAL A 1 108 ? -12.507 5.688 10.786 1.00 76.50 108 VAL A N 1
ATOM 828 C CA . VAL A 1 108 ? -11.351 5.479 9.913 1.00 76.50 108 VAL A CA 1
ATOM 829 C C . VAL A 1 108 ? -10.720 4.147 10.260 1.00 76.50 108 VAL A C 1
ATOM 831 O O . VAL A 1 108 ? -10.309 3.994 11.405 1.00 76.50 108 VAL A O 1
ATOM 834 N N . PRO A 1 109 ? -10.578 3.216 9.300 1.00 84.06 109 PRO A N 1
ATOM 835 C CA . PRO A 1 109 ? -9.875 1.977 9.582 1.00 84.06 109 PRO A CA 1
ATOM 836 C C . PRO A 1 109 ? -8.450 2.296 10.043 1.00 84.06 109 PRO A C 1
ATOM 838 O O . PRO A 1 109 ? -7.759 3.127 9.441 1.00 84.06 109 PRO A O 1
ATOM 841 N N . SER A 1 110 ? -8.042 1.662 11.132 1.00 86.31 110 SER A N 1
ATOM 842 C CA . SER A 1 110 ? -6.698 1.756 11.685 1.00 86.31 110 SER A CA 1
ATOM 843 C C . SER A 1 110 ? -5.723 0.912 10.868 1.00 86.31 110 SER A C 1
ATOM 845 O O . SER A 1 110 ? -4.600 1.335 10.607 1.00 86.31 110 SER A O 1
ATOM 847 N N . SER A 1 111 ? -6.173 -0.247 10.385 1.00 90.69 111 SER A N 1
ATOM 848 C CA . SER A 1 111 ? -5.337 -1.274 9.777 1.00 90.69 111 SER A CA 1
ATOM 849 C C . SER A 1 111 ? -6.068 -1.977 8.640 1.00 90.69 111 SER A C 1
ATOM 851 O O . SER A 1 111 ? -7.168 -2.509 8.788 1.00 90.69 111 SER A O 1
ATOM 853 N N . VAL A 1 112 ? -5.437 -2.031 7.471 1.00 93.75 112 VAL A N 1
ATOM 854 C CA . VAL A 1 112 ? -6.036 -2.629 6.277 1.00 93.75 112 VAL A CA 1
ATOM 855 C C . VAL A 1 112 ? -5.056 -3.528 5.543 1.00 93.75 112 VAL A C 1
ATOM 857 O O . VAL A 1 112 ? -3.852 -3.293 5.538 1.00 93.75 112 VAL A O 1
ATOM 860 N N . GLN A 1 113 ? -5.588 -4.537 4.861 1.00 96.19 113 GLN A N 1
ATOM 861 C CA . GLN A 1 113 ? -4.835 -5.337 3.902 1.00 96.19 113 GLN A CA 1
ATOM 862 C C . GLN A 1 113 ? -5.402 -5.136 2.499 1.00 96.19 113 GLN A C 1
ATOM 864 O O . GLN A 1 113 ? -6.610 -5.240 2.270 1.00 96.19 113 GLN A O 1
ATOM 869 N N . LEU A 1 114 ? -4.515 -4.884 1.544 1.00 96.44 114 LEU A N 1
ATOM 870 C CA . LEU A 1 114 ? -4.812 -4.914 0.123 1.00 96.44 114 LEU A CA 1
ATOM 871 C C . LEU A 1 114 ? -4.467 -6.285 -0.437 1.00 96.44 114 LEU A C 1
ATOM 873 O O . LEU A 1 114 ? -3.351 -6.758 -0.272 1.00 96.44 114 LEU A O 1
ATOM 877 N N . ARG A 1 115 ? -5.398 -6.888 -1.171 1.00 97.19 115 ARG A N 1
ATOM 878 C CA . ARG A 1 115 ? -5.153 -8.093 -1.963 1.00 97.19 115 ARG A CA 1
ATOM 879 C C . ARG A 1 115 ? -5.277 -7.763 -3.440 1.00 97.19 115 ARG A C 1
ATOM 881 O O . ARG A 1 115 ? -6.321 -7.275 -3.880 1.00 97.19 115 ARG A O 1
ATOM 888 N N . LEU A 1 116 ? -4.226 -8.050 -4.196 1.00 96.31 116 LEU A N 1
ATOM 889 C CA . LEU A 1 116 ? -4.146 -7.862 -5.635 1.00 96.31 116 LEU A CA 1
ATOM 890 C C . LEU A 1 116 ? -4.173 -9.225 -6.322 1.00 96.31 116 LEU A C 1
ATOM 892 O O . LEU A 1 116 ? -3.432 -10.133 -5.954 1.00 96.31 116 LEU A O 1
ATOM 896 N N . THR A 1 117 ? -5.037 -9.368 -7.324 1.00 95.25 117 THR A N 1
ATOM 897 C CA . THR A 1 117 ? -5.177 -10.603 -8.107 1.00 95.25 117 THR A CA 1
ATOM 898 C C . THR A 1 117 ? -5.349 -10.294 -9.590 1.00 95.25 117 THR A C 1
ATOM 900 O O . THR A 1 117 ? -5.833 -9.223 -9.970 1.00 95.25 117 THR A O 1
ATOM 903 N N . ASP A 1 118 ? -4.967 -11.248 -10.434 1.00 92.62 118 ASP A N 1
ATOM 904 C CA . ASP A 1 118 ? -5.100 -11.177 -11.891 1.00 92.62 118 ASP A CA 1
ATOM 905 C C . ASP A 1 118 ? -5.782 -12.445 -12.424 1.00 92.62 118 ASP A C 1
ATOM 907 O O . ASP A 1 118 ? -5.130 -13.310 -13.010 1.00 92.62 118 ASP A O 1
ATOM 911 N N . PRO A 1 119 ? -7.093 -12.605 -12.165 1.00 90.31 119 PRO A N 1
ATOM 912 C CA . PRO A 1 119 ? -7.806 -13.854 -12.416 1.00 90.31 119 PRO A CA 1
ATOM 913 C C . PRO A 1 119 ? -7.946 -14.199 -13.901 1.00 90.31 119 PRO A C 1
ATOM 915 O O . PRO A 1 119 ? -8.271 -15.339 -14.206 1.00 90.31 119 PRO A O 1
ATOM 918 N N . THR A 1 120 ? -7.761 -13.233 -14.806 1.00 90.00 120 THR A N 1
ATOM 919 C CA . THR A 1 120 ? -7.904 -13.462 -16.249 1.00 90.00 120 THR A CA 1
ATOM 920 C C . THR A 1 120 ? -6.569 -13.790 -16.906 1.00 90.00 120 THR A C 1
ATOM 922 O O . THR A 1 120 ? -6.476 -14.743 -17.675 1.00 90.00 120 THR A O 1
ATOM 925 N N . ALA A 1 121 ? -5.538 -12.981 -16.646 1.00 88.44 121 ALA A N 1
ATOM 926 C CA . ALA A 1 121 ? -4.264 -13.078 -17.355 1.00 88.44 121 ALA A CA 1
ATOM 927 C C . ALA A 1 121 ? -3.173 -13.823 -16.569 1.00 88.44 121 ALA A C 1
ATOM 929 O O . ALA A 1 121 ? -2.162 -14.178 -17.173 1.00 88.44 121 ALA A O 1
ATOM 930 N N . HIS A 1 122 ? -3.376 -14.085 -15.270 1.00 90.56 122 HIS A N 1
ATOM 931 C CA . HIS A 1 122 ? -2.472 -14.852 -14.404 1.00 90.56 122 HIS A CA 1
ATOM 932 C C . HIS A 1 122 ? -0.999 -14.422 -14.510 1.00 90.56 122 HIS A C 1
ATOM 934 O O . HIS A 1 122 ? -0.095 -15.253 -14.551 1.00 90.56 122 HIS A O 1
ATOM 940 N N . ARG A 1 123 ? -0.747 -13.111 -14.606 1.00 86.56 123 ARG A N 1
ATOM 941 C CA . ARG A 1 123 ? 0.606 -12.567 -14.823 1.00 86.56 123 ARG A CA 1
ATOM 942 C C . ARG A 1 123 ? 1.479 -12.577 -13.566 1.00 86.56 123 ARG A C 1
ATOM 944 O O . ARG A 1 123 ? 2.685 -12.388 -13.686 1.00 86.56 123 ARG A O 1
ATOM 951 N N . PHE A 1 124 ? 0.877 -12.735 -12.392 1.00 91.19 124 PHE A N 1
ATOM 952 C CA . PHE A 1 124 ? 1.527 -12.761 -11.081 1.00 91.19 124 PHE A CA 1
ATOM 953 C C . PHE A 1 124 ? 0.641 -13.544 -10.092 1.00 91.19 124 PHE A C 1
ATOM 955 O O . PHE A 1 124 ? -0.565 -13.684 -10.345 1.00 91.19 124 PHE A O 1
ATOM 962 N N . ASP A 1 125 ? 1.213 -14.055 -8.995 1.00 92.94 125 ASP A N 1
ATOM 963 C CA . ASP A 1 125 ? 0.446 -14.757 -7.960 1.00 92.94 125 ASP A CA 1
ATOM 964 C C . ASP A 1 125 ? -0.360 -13.777 -7.092 1.00 92.94 125 ASP A C 1
ATOM 966 O O . ASP A 1 125 ? -0.364 -12.568 -7.295 1.00 92.94 125 ASP A O 1
ATOM 970 N N . THR A 1 126 ? -1.136 -14.270 -6.126 1.00 95.12 126 THR A N 1
ATOM 971 C CA . THR A 1 126 ? -1.871 -13.352 -5.241 1.00 95.12 126 THR A CA 1
ATOM 972 C C . THR A 1 126 ? -0.890 -12.569 -4.375 1.00 95.12 126 THR A C 1
ATOM 974 O O . THR A 1 126 ? -0.185 -13.155 -3.561 1.00 95.12 126 THR A O 1
ATOM 977 N N . VAL A 1 127 ? -0.898 -11.243 -4.515 1.00 96.56 127 VAL A N 1
ATOM 978 C CA . VAL A 1 127 ? -0.064 -10.341 -3.717 1.00 96.56 127 VAL A CA 1
ATOM 979 C C . VAL A 1 127 ? -0.911 -9.699 -2.633 1.00 96.56 127 VAL A C 1
ATOM 981 O O . VAL A 1 127 ? -1.989 -9.161 -2.906 1.00 96.56 127 VAL A O 1
ATOM 984 N N . GLU A 1 128 ? -0.405 -9.727 -1.408 1.00 97.38 128 GLU A N 1
ATOM 985 C CA . GLU A 1 128 ? -1.017 -9.075 -0.259 1.00 97.38 128 GLU A CA 1
ATOM 986 C C . GLU A 1 128 ? -0.076 -8.010 0.311 1.00 97.38 128 GLU A C 1
ATOM 988 O O . GLU A 1 128 ? 1.131 -8.225 0.445 1.00 97.38 128 GLU A O 1
ATOM 993 N N . ILE A 1 129 ? -0.639 -6.838 0.597 1.00 97.00 129 ILE A N 1
ATOM 994 C CA . ILE A 1 129 ? 0.066 -5.687 1.157 1.00 97.00 129 ILE A CA 1
ATOM 995 C C . ILE A 1 129 ? -0.665 -5.267 2.424 1.00 97.00 129 ILE A C 1
ATOM 997 O O . ILE A 1 129 ? -1.854 -4.943 2.376 1.00 97.00 129 ILE A O 1
ATOM 1001 N N . ASP A 1 130 ? 0.056 -5.221 3.533 1.00 96.75 130 ASP A N 1
ATOM 1002 C CA . ASP A 1 130 ? -0.453 -4.768 4.818 1.00 96.75 130 ASP A CA 1
ATOM 1003 C C . ASP A 1 130 ? -0.141 -3.283 5.013 1.00 96.75 130 ASP A C 1
ATOM 1005 O O . ASP A 1 130 ? 0.942 -2.802 4.668 1.00 96.75 130 ASP A O 1
ATOM 1009 N N . ILE A 1 131 ? -1.111 -2.546 5.554 1.00 95.12 131 ILE A N 1
ATOM 1010 C CA . ILE A 1 131 ? -1.014 -1.109 5.799 1.00 95.12 131 ILE A CA 1
ATOM 1011 C C . ILE A 1 131 ? -1.567 -0.804 7.191 1.00 95.12 131 ILE A C 1
ATOM 1013 O O . ILE A 1 131 ? -2.734 -1.064 7.478 1.00 95.12 131 ILE A O 1
ATOM 1017 N N . ASP A 1 132 ? -0.737 -0.199 8.029 1.00 93.81 132 ASP A N 1
ATOM 1018 C CA . ASP A 1 132 ? -1.145 0.469 9.259 1.00 93.81 132 ASP A CA 1
ATOM 1019 C C . ASP A 1 132 ? -1.358 1.960 8.953 1.00 93.81 132 ASP A C 1
ATOM 1021 O O . ASP A 1 132 ? -0.424 2.711 8.662 1.00 93.81 132 ASP A O 1
ATOM 1025 N N . LEU A 1 133 ? -2.616 2.391 8.969 1.00 90.62 133 LEU A N 1
ATOM 1026 C CA . LEU A 1 133 ? -3.020 3.758 8.646 1.00 90.62 133 LEU A CA 1
ATOM 1027 C C . LEU A 1 133 ? -2.812 4.718 9.821 1.00 90.62 133 LEU A C 1
ATOM 1029 O O . LEU A 1 133 ? -2.742 5.931 9.590 1.00 90.62 133 LEU A O 1
ATOM 1033 N N . ALA A 1 134 ? -2.697 4.203 11.049 1.00 86.38 134 ALA A N 1
ATOM 1034 C CA . ALA A 1 134 ? -2.446 5.006 12.238 1.00 86.38 134 ALA A CA 1
ATOM 1035 C C . ALA A 1 134 ? -0.998 5.525 12.262 1.00 86.38 134 ALA A C 1
ATOM 1037 O O . ALA A 1 134 ? -0.776 6.737 12.318 1.00 86.38 134 ALA A O 1
ATOM 1038 N N . GLY A 1 135 ? -0.013 4.632 12.145 1.00 87.50 135 GLY A N 1
ATOM 1039 C CA . GLY A 1 135 ? 1.412 4.975 12.103 1.00 87.50 135 GLY A CA 1
ATOM 1040 C C . GLY A 1 135 ? 1.943 5.299 10.704 1.00 87.50 135 GLY A C 1
ATOM 1041 O O . GLY A 1 135 ? 3.009 5.910 10.575 1.00 87.50 135 GLY A O 1
ATOM 1042 N N . GLY A 1 136 ? 1.187 4.948 9.658 1.00 92.75 136 GLY A N 1
ATOM 1043 C CA . GLY A 1 136 ? 1.582 5.150 8.266 1.00 92.75 136 GLY A CA 1
ATOM 1044 C C . GLY A 1 136 ? 2.583 4.108 7.777 1.00 92.75 136 GLY A C 1
ATOM 1045 O O . GLY A 1 136 ? 3.392 4.419 6.909 1.00 92.75 136 GLY A O 1
ATOM 1046 N N . TRP A 1 137 ? 2.563 2.899 8.335 1.00 96.00 137 TRP A N 1
ATOM 1047 C CA . TRP A 1 137 ? 3.457 1.814 7.939 1.00 96.00 137 TRP A CA 1
ATOM 1048 C C . TRP A 1 137 ? 2.847 0.957 6.842 1.00 96.00 137 TRP A C 1
ATOM 1050 O O . TRP A 1 137 ? 1.641 0.719 6.810 1.00 96.00 137 TRP A O 1
ATOM 1060 N N . VAL A 1 138 ? 3.688 0.472 5.936 1.00 96.94 138 VAL A N 1
ATOM 1061 C CA . VAL A 1 138 ? 3.262 -0.353 4.809 1.00 96.94 138 VAL A CA 1
ATOM 1062 C C . VAL A 1 138 ? 4.331 -1.373 4.457 1.00 96.94 138 VAL A C 1
ATOM 1064 O O . VAL A 1 138 ? 5.526 -1.117 4.602 1.00 96.94 138 VAL A O 1
ATOM 1067 N N . GLY A 1 139 ? 3.903 -2.548 4.015 1.00 96.69 139 GLY A N 1
ATOM 1068 C CA . GLY A 1 139 ? 4.812 -3.635 3.692 1.00 96.69 139 GLY A CA 1
ATOM 1069 C C . GLY A 1 139 ? 4.095 -4.855 3.129 1.00 96.69 139 GLY A C 1
ATOM 1070 O O . GLY A 1 139 ? 2.863 -4.913 3.132 1.00 96.69 139 GLY A O 1
ATOM 1071 N N . PRO A 1 140 ? 4.850 -5.816 2.583 1.00 96.06 140 PRO A N 1
ATOM 1072 C CA . PRO A 1 140 ? 4.292 -7.083 2.133 1.00 96.06 140 PRO A CA 1
ATOM 1073 C C . PRO A 1 140 ? 3.695 -7.864 3.313 1.00 96.06 140 PRO A C 1
ATOM 1075 O O . PRO A 1 140 ? 4.244 -7.875 4.416 1.00 96.06 140 PRO A O 1
ATOM 1078 N N . SER A 1 141 ? 2.578 -8.556 3.078 1.00 94.00 141 SER A N 1
ATOM 1079 C CA . SER A 1 141 ? 1.923 -9.365 4.120 1.00 94.00 141 SER A CA 1
ATOM 1080 C C . SER A 1 141 ? 2.681 -10.654 4.468 1.00 94.00 141 SER A C 1
ATOM 1082 O O . SER A 1 141 ? 2.285 -11.371 5.384 1.00 94.00 141 SER A 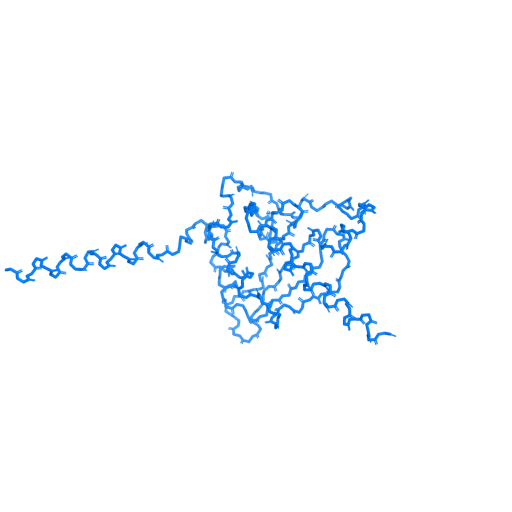O 1
ATOM 1084 N N . ASP A 1 142 ? 3.778 -10.963 3.766 1.00 91.56 142 ASP A N 1
ATOM 1085 C CA . ASP A 1 142 ? 4.693 -12.055 4.129 1.00 91.56 142 ASP A CA 1
ATOM 1086 C C . ASP A 1 142 ? 5.496 -11.762 5.411 1.00 91.56 142 ASP A C 1
ATOM 1088 O O . ASP A 1 142 ? 6.145 -12.653 5.961 1.00 91.56 142 ASP A O 1
ATOM 1092 N N . GLY A 1 143 ? 5.425 -10.520 5.901 1.00 89.44 143 GLY A N 1
ATOM 1093 C CA . GLY A 1 143 ? 6.057 -10.072 7.132 1.00 89.44 143 GLY A CA 1
ATOM 1094 C C . GLY A 1 143 ? 7.563 -9.852 7.026 1.00 89.44 143 GLY A C 1
ATOM 1095 O O . GLY A 1 143 ? 8.217 -9.733 8.059 1.00 89.44 143 GLY A O 1
ATOM 1096 N N . SER A 1 144 ? 8.113 -9.798 5.812 1.00 92.81 144 SER A N 1
ATOM 1097 C CA . SER A 1 144 ? 9.554 -9.657 5.581 1.00 92.81 144 SER A CA 1
ATOM 1098 C C . SER A 1 144 ? 10.112 -8.289 5.976 1.00 92.81 144 SER A C 1
ATOM 1100 O O . SER A 1 144 ? 11.267 -8.201 6.396 1.00 92.81 144 SER A O 1
ATOM 1102 N N . GLN A 1 145 ? 9.323 -7.225 5.817 1.00 95.94 145 GLN A N 1
ATOM 1103 C CA . GLN A 1 145 ? 9.751 -5.850 6.071 1.00 95.94 145 GLN A CA 1
ATOM 1104 C C . GLN A 1 145 ? 8.575 -4.868 6.104 1.00 95.94 145 GLN A C 1
ATOM 1106 O O . GLN A 1 145 ? 7.483 -5.151 5.604 1.00 95.94 145 GLN A O 1
ATOM 1111 N N . ARG A 1 146 ? 8.834 -3.672 6.632 1.00 96.69 146 ARG A N 1
ATOM 1112 C CA . ARG A 1 146 ? 7.936 -2.514 6.601 1.00 96.69 146 ARG A CA 1
ATOM 1113 C C . ARG A 1 146 ? 8.713 -1.230 6.344 1.00 96.69 146 ARG A C 1
ATOM 1115 O O . ARG A 1 146 ? 9.894 -1.133 6.663 1.00 96.69 146 ARG A O 1
ATOM 1122 N N . VAL A 1 147 ? 8.033 -0.240 5.785 1.00 97.25 147 VAL A N 1
ATOM 1123 C CA . VAL A 1 147 ? 8.550 1.117 5.586 1.00 97.25 147 VAL A CA 1
ATOM 1124 C C . VAL A 1 147 ? 7.458 2.124 5.914 1.00 97.25 147 VAL A C 1
ATOM 1126 O O . VAL A 1 147 ? 6.267 1.841 5.744 1.00 97.25 147 VAL A O 1
ATOM 1129 N N . ARG A 1 148 ? 7.843 3.304 6.391 1.00 97.06 148 ARG A N 1
ATOM 1130 C CA . ARG A 1 148 ? 6.900 4.376 6.682 1.00 97.06 148 ARG A CA 1
ATOM 1131 C C . ARG A 1 148 ? 6.593 5.197 5.434 1.00 97.06 148 ARG A C 1
ATOM 1133 O O . ARG A 1 148 ? 7.468 5.537 4.639 1.00 97.06 148 ARG A O 1
ATOM 1140 N N . ILE A 1 149 ? 5.325 5.541 5.271 1.00 96.19 149 ILE A N 1
ATOM 1141 C CA . ILE A 1 149 ? 4.845 6.521 4.303 1.00 96.19 149 ILE A CA 1
ATOM 1142 C C . ILE A 1 149 ? 5.100 7.908 4.884 1.00 96.19 149 ILE A C 1
ATOM 1144 O O . ILE A 1 149 ? 4.839 8.153 6.059 1.00 96.19 149 ILE A O 1
ATOM 1148 N N . ASN A 1 150 ? 5.584 8.830 4.060 1.00 94.62 150 ASN A N 1
ATOM 1149 C CA . ASN A 1 150 ? 5.882 10.177 4.516 1.00 94.62 150 ASN A CA 1
ATOM 1150 C C . ASN A 1 150 ? 4.623 10.952 4.951 1.00 94.62 150 ASN A C 1
ATOM 1152 O O . ASN A 1 150 ? 3.492 10.677 4.526 1.00 94.62 150 ASN A O 1
ATOM 1156 N N . ASP A 1 151 ? 4.850 12.010 5.724 1.00 92.56 151 ASP A N 1
ATOM 1157 C CA . ASP A 1 151 ? 3.795 12.841 6.313 1.00 92.56 151 ASP A CA 1
ATOM 1158 C C . ASP A 1 151 ? 2.902 13.541 5.271 1.00 92.56 151 ASP A C 1
ATOM 1160 O O . ASP A 1 151 ? 1.785 13.966 5.568 1.00 92.56 151 ASP A O 1
ATOM 1164 N N . TYR A 1 152 ? 3.365 13.670 4.023 1.00 91.25 152 TYR A N 1
ATOM 1165 C CA . TYR A 1 152 ? 2.595 14.299 2.948 1.00 91.25 152 TYR A CA 1
ATOM 1166 C C . TYR A 1 152 ? 1.550 13.356 2.333 1.00 91.25 152 TYR A C 1
ATOM 1168 O O . TYR A 1 152 ? 0.472 13.794 1.911 1.00 91.25 152 TYR A O 1
ATOM 1176 N N . VAL A 1 153 ? 1.868 12.064 2.236 1.00 93.06 153 VAL A N 1
ATOM 1177 C CA . VAL A 1 153 ? 1.031 11.061 1.562 1.00 93.06 153 VAL A CA 1
ATOM 1178 C C . VAL A 1 153 ? 0.170 10.288 2.550 1.00 93.06 153 VAL A C 1
ATOM 1180 O O . VAL A 1 153 ? -0.981 9.986 2.221 1.00 93.06 153 VAL A O 1
ATOM 1183 N N . GLN A 1 154 ? 0.664 10.050 3.766 1.00 92.81 154 GLN A N 1
ATOM 1184 C CA . GLN A 1 154 ? -0.073 9.379 4.837 1.00 92.81 154 GLN A CA 1
ATOM 1185 C C . GLN A 1 154 ? -1.512 9.915 5.022 1.00 92.81 154 GLN A C 1
ATOM 1187 O O . GLN A 1 154 ? -2.452 9.118 4.917 1.00 92.81 154 GLN A O 1
ATOM 1192 N N . PRO A 1 155 ? -1.761 11.232 5.203 1.00 92.06 155 PRO A N 1
ATOM 1193 C CA . PRO A 1 155 ? -3.122 11.731 5.420 1.00 92.06 155 PRO A CA 1
ATOM 1194 C C . PRO A 1 155 ? -4.036 11.516 4.207 1.00 92.06 155 PRO A C 1
ATOM 1196 O O . PRO A 1 155 ? -5.244 11.325 4.358 1.00 92.06 155 PRO A O 1
ATOM 1199 N N . LYS A 1 156 ? -3.478 11.502 2.990 1.00 92.50 156 LYS A N 1
ATOM 1200 C CA . LYS A 1 156 ? -4.244 11.279 1.755 1.00 92.50 156 LYS A CA 1
ATOM 1201 C C . LYS A 1 156 ? -4.698 9.832 1.636 1.00 92.50 156 LYS A C 1
ATOM 1203 O O . LYS A 1 156 ? -5.841 9.592 1.256 1.00 92.50 156 LYS A O 1
ATOM 1208 N N . LEU A 1 157 ? -3.821 8.886 1.973 1.00 91.62 157 LEU A N 1
ATOM 1209 C CA . LEU A 1 157 ? -4.165 7.467 2.011 1.00 91.62 157 LEU A CA 1
ATOM 1210 C C . LEU A 1 157 ? -5.209 7.186 3.085 1.00 91.62 157 LEU A C 1
ATOM 1212 O O . LEU A 1 157 ? -6.230 6.569 2.786 1.00 91.62 157 LEU A O 1
ATOM 1216 N N . ARG A 1 158 ? -5.018 7.727 4.291 1.00 91.94 158 ARG A N 1
ATOM 1217 C CA . ARG A 1 158 ? -5.995 7.615 5.378 1.00 91.94 158 ARG A CA 1
ATOM 1218 C C . ARG A 1 158 ? -7.377 8.122 4.951 1.00 91.94 158 ARG A C 1
ATOM 1220 O O . ARG A 1 158 ? -8.374 7.424 5.119 1.00 91.94 158 ARG A O 1
ATOM 1227 N N . ASN A 1 159 ? -7.442 9.295 4.316 1.00 91.38 159 ASN A N 1
ATOM 1228 C CA . ASN A 1 159 ? -8.703 9.849 3.817 1.00 91.38 159 ASN A CA 1
ATOM 1229 C C . ASN A 1 159 ? -9.318 9.028 2.666 1.00 91.38 159 ASN A C 1
ATOM 1231 O O . ASN A 1 159 ? -10.540 8.885 2.589 1.00 91.38 159 ASN A O 1
ATOM 1235 N N . TYR A 1 160 ? -8.490 8.475 1.774 1.00 92.25 160 TYR A N 1
ATOM 1236 C CA . TYR A 1 160 ? -8.951 7.583 0.710 1.00 92.25 160 TYR A CA 1
ATOM 1237 C C . TYR A 1 160 ? -9.644 6.345 1.291 1.00 92.25 160 TYR A C 1
ATOM 1239 O O . TYR A 1 160 ? -10.788 6.063 0.929 1.00 92.25 160 TYR A O 1
ATOM 1247 N N . PHE A 1 161 ? -8.998 5.652 2.233 1.00 91.94 161 PHE A N 1
ATOM 1248 C CA . PHE A 1 161 ? -9.572 4.463 2.862 1.00 91.94 161 PHE A CA 1
ATOM 1249 C C . PHE A 1 161 ? -10.817 4.788 3.688 1.00 91.94 161 PHE A C 1
ATOM 1251 O O . PHE A 1 161 ? -11.821 4.097 3.517 1.00 91.94 161 PHE A O 1
ATOM 1258 N N . LYS A 1 162 ? -10.817 5.892 4.456 1.00 90.88 162 LYS A N 1
ATOM 1259 C CA . LYS A 1 162 ? -12.023 6.416 5.128 1.00 90.88 162 LYS A CA 1
ATOM 1260 C C . LYS A 1 162 ? -13.190 6.536 4.147 1.00 90.88 162 LYS A C 1
ATOM 1262 O O . LYS A 1 162 ? -14.273 6.009 4.372 1.00 90.88 162 LYS A O 1
ATOM 1267 N N . THR A 1 163 ? -12.963 7.216 3.024 1.00 90.19 163 THR A N 1
ATOM 1268 C CA . THR A 1 163 ? -14.014 7.494 2.035 1.00 90.19 163 THR A CA 1
ATOM 1269 C C . THR A 1 163 ? -14.576 6.211 1.432 1.00 90.19 163 THR A C 1
ATOM 1271 O O . THR A 1 163 ? -15.792 6.063 1.301 1.00 90.19 163 THR A O 1
ATOM 1274 N N . VAL A 1 164 ? -13.701 5.280 1.049 1.00 89.75 164 VAL A N 1
ATOM 1275 C CA . VAL A 1 164 ? -14.114 4.058 0.355 1.00 89.75 164 VAL A CA 1
ATOM 1276 C C . VAL A 1 164 ? -14.832 3.083 1.290 1.00 89.75 164 VAL A C 1
ATOM 1278 O O . VAL A 1 164 ? -15.847 2.512 0.884 1.00 89.75 164 VAL A O 1
ATOM 1281 N N . VAL A 1 165 ? -14.357 2.930 2.530 1.00 88.06 165 VAL A N 1
ATOM 1282 C CA . VAL A 1 165 ? -15.017 2.098 3.546 1.00 88.06 165 VAL A CA 1
ATOM 1283 C C . VAL A 1 165 ? -16.389 2.676 3.895 1.00 88.06 165 VAL A C 1
ATOM 1285 O O . VAL A 1 165 ? -17.391 1.979 3.728 1.00 88.06 165 VAL A O 1
ATOM 1288 N N . ASN A 1 166 ? -16.471 3.971 4.218 1.00 85.94 166 ASN A N 1
ATOM 1289 C CA . ASN A 1 166 ? -17.733 4.618 4.597 1.00 85.94 166 ASN A CA 1
ATOM 1290 C C . ASN A 1 166 ? -18.780 4.564 3.478 1.00 85.94 166 ASN A C 1
ATOM 1292 O O . ASN A 1 166 ? -19.962 4.325 3.724 1.00 85.94 166 ASN A O 1
ATOM 1296 N N . PHE A 1 167 ? -18.367 4.765 2.223 1.00 82.44 167 PHE A N 1
ATOM 1297 C CA . PHE A 1 167 ? -19.286 4.694 1.086 1.00 82.44 167 PHE A CA 1
ATOM 1298 C C . PHE A 1 167 ? -19.875 3.291 0.890 1.00 82.44 167 PHE A C 1
ATOM 1300 O O . PHE A 1 167 ? -21.011 3.143 0.437 1.00 82.44 167 PHE A O 1
ATOM 1307 N N . LYS A 1 168 ? -19.100 2.249 1.198 1.00 78.50 168 LYS A N 1
ATOM 1308 C CA . LYS A 1 168 ? -19.522 0.857 1.033 1.00 78.50 168 LYS A CA 1
ATOM 1309 C C . LYS A 1 168 ? -20.343 0.360 2.212 1.00 78.50 168 LYS A C 1
ATOM 1311 O O . LYS A 1 168 ? -21.320 -0.332 1.952 1.00 78.50 168 LYS A O 1
ATOM 1316 N N . GLN A 1 169 ? -20.003 0.763 3.436 1.00 75.75 169 GLN A N 1
ATOM 1317 C CA . GLN A 1 169 ? -20.820 0.510 4.625 1.00 75.75 169 GLN A CA 1
ATOM 1318 C C . GLN A 1 169 ? -22.218 1.113 4.470 1.00 75.75 169 GLN A C 1
ATOM 1320 O O . GLN A 1 169 ? -23.184 0.372 4.534 1.00 75.75 169 GLN A O 1
ATOM 1325 N N . ARG A 1 170 ? -22.346 2.390 4.077 1.00 70.94 170 ARG A N 1
ATOM 1326 C CA . ARG A 1 170 ? -23.673 2.996 3.829 1.00 70.94 170 ARG A CA 1
ATOM 1327 C C . ARG A 1 170 ? -24.519 2.211 2.826 1.00 70.94 170 ARG A C 1
ATOM 1329 O O . ARG A 1 170 ? -25.698 1.988 3.039 1.00 70.94 170 ARG A O 1
ATOM 1336 N N . ARG A 1 171 ? -23.907 1.744 1.731 1.00 69.62 171 ARG A N 1
ATOM 1337 C CA . ARG A 1 171 ? -24.605 0.908 0.739 1.00 69.62 171 ARG A CA 1
ATOM 1338 C C . ARG A 1 171 ? -24.965 -0.487 1.237 1.00 69.62 171 ARG A C 1
ATOM 1340 O O . ARG A 1 171 ? -25.777 -1.141 0.589 1.00 69.62 171 ARG A O 1
ATOM 1347 N N . TYR A 1 172 ? -24.275 -0.980 2.255 1.00 68.25 172 TYR A N 1
ATOM 1348 C CA . TYR A 1 172 ? -24.596 -2.241 2.900 1.00 68.25 172 TYR A CA 1
ATOM 1349 C C . TYR A 1 172 ? -25.774 -2.033 3.856 1.00 68.25 172 TYR A C 1
ATOM 1351 O O . TYR A 1 172 ? -26.779 -2.713 3.697 1.00 68.25 172 TYR A O 1
ATOM 1359 N N . ASP A 1 173 ? -25.696 -1.016 4.716 1.00 69.06 173 ASP A N 1
ATOM 1360 C CA . ASP A 1 173 ? -26.743 -0.664 5.681 1.00 69.06 173 ASP A CA 1
ATOM 1361 C C . ASP A 1 173 ? -28.077 -0.311 4.999 1.00 69.06 173 ASP A C 1
ATOM 1363 O O . ASP A 1 173 ? -29.132 -0.679 5.493 1.00 69.06 173 ASP A O 1
ATOM 1367 N N . ASP A 1 174 ? -28.050 0.338 3.826 1.00 68.38 174 ASP A N 1
ATOM 1368 C CA . ASP A 1 174 ? -29.259 0.673 3.051 1.00 68.38 174 ASP A CA 1
ATOM 1369 C C . ASP A 1 174 ? -29.940 -0.550 2.381 1.00 68.38 174 ASP A C 1
ATOM 1371 O O . ASP A 1 174 ? -30.980 -0.398 1.730 1.00 68.38 174 ASP A O 1
ATOM 1375 N N . ARG A 1 175 ? -29.332 -1.747 2.428 1.00 66.12 175 ARG A N 1
ATOM 1376 C CA . ARG A 1 175 ? -29.872 -2.978 1.809 1.00 66.12 175 ARG A CA 1
ATOM 1377 C C . ARG A 1 175 ? -30.583 -3.907 2.794 1.00 66.12 175 ARG A C 1
ATOM 1379 O O . ARG A 1 175 ? -31.278 -4.802 2.305 1.00 66.12 175 ARG A O 1
ATOM 1386 N N . ASP A 1 176 ? -30.416 -3.690 4.095 1.00 51.66 176 ASP A N 1
ATOM 1387 C CA . ASP A 1 176 ? -31.069 -4.432 5.183 1.00 51.66 176 ASP A CA 1
ATOM 1388 C C . ASP A 1 176 ? -32.254 -3.633 5.766 1.00 51.66 176 ASP A C 1
ATOM 1390 O O . ASP A 1 176 ? -33.232 -4.279 6.213 1.00 51.66 176 ASP A O 1
#

Radius of gyration: 19.59 Å; chains: 1; bounding box: 62×35×61 Å

pLDDT: mean 82.21, std 16.27, range [43.0, 97.38]

Secondary structure (DSSP, 8-state):
-HHHHHHHHHHHHHHHHHTTS---HHHHHHHHHHHHHHHHH-SEEEEEE-TT-----EE-TTSTTHHHHHHHHH-GGGEEEEEEESS-GGGG--GGGG----HHHHTS-SEEEEEEE-TTT--S--EEEEEETTTTEEEETTSS-EEEEPTTTHHHHHHHHHHHHHHHHHHHHTT-

Organism: NCBI:txid406547